Protein AF-A0A662BPJ7-F1 (afdb_monomer_lite)

pLDDT: mean 91.95, std 8.9, range [53.22, 98.38]

Radius of gyration: 15.85 Å; chains: 1; bounding box: 39×16×48 Å

Structure (mmCIF, N/CA/C/O backbone):
data_AF-A0A662BPJ7-F1
#
_entry.id   AF-A0A662BPJ7-F1
#
loop_
_atom_site.group_PDB
_atom_site.id
_atom_site.type_symbol
_atom_site.label_atom_id
_atom_site.label_alt_id
_atom_site.label_comp_id
_atom_site.label_asym_id
_atom_site.label_entity_id
_atom_site.label_seq_id
_atom_site.pdbx_PDB_ins_code
_atom_site.Cartn_x
_atom_site.Cartn_y
_atom_site.Cartn_z
_atom_site.occupancy
_atom_site.B_iso_or_equiv
_atom_site.auth_seq_id
_atom_site.auth_comp_id
_atom_site.auth_asym_id
_atom_site.auth_atom_id
_atom_site.pdbx_PDB_model_num
ATOM 1 N N . MET A 1 1 ? 20.393 7.631 -25.347 1.00 53.22 1 MET A N 1
ATOM 2 C CA . MET A 1 1 ? 18.931 7.469 -25.173 1.00 53.22 1 MET A CA 1
ATOM 3 C C . MET A 1 1 ? 18.498 6.282 -24.291 1.00 53.22 1 MET A C 1
ATOM 5 O O . MET A 1 1 ? 17.398 6.351 -23.773 1.00 53.22 1 MET A O 1
ATOM 9 N N . CYS A 1 2 ? 19.293 5.219 -24.054 1.00 58.56 2 CYS A N 1
ATOM 10 C CA . CYS A 1 2 ? 18.863 4.080 -23.200 1.00 58.56 2 CYS A CA 1
ATOM 11 C C . CYS A 1 2 ? 19.248 4.203 -21.702 1.00 58.56 2 CYS A C 1
ATOM 13 O O . CYS A 1 2 ? 18.699 3.495 -20.861 1.00 58.56 2 CYS A O 1
ATOM 15 N N . HIS A 1 3 ? 20.182 5.096 -21.353 1.00 60.97 3 HIS A N 1
ATOM 16 C CA . HIS A 1 3 ? 20.687 5.244 -19.980 1.00 60.97 3 HIS A CA 1
ATOM 17 C C . HIS A 1 3 ? 19.760 6.115 -19.113 1.00 60.97 3 HIS A C 1
ATOM 19 O O . HIS A 1 3 ? 19.411 5.731 -18.000 1.00 60.97 3 HIS A O 1
ATOM 25 N N . ASP A 1 4 ? 19.269 7.222 -19.676 1.00 69.69 4 ASP A N 1
ATOM 26 C CA . ASP A 1 4 ? 18.435 8.200 -18.964 1.00 69.69 4 ASP A CA 1
ATOM 27 C C . ASP A 1 4 ? 17.071 7.617 -18.562 1.00 69.69 4 ASP A C 1
ATOM 29 O O . ASP A 1 4 ? 16.584 7.852 -17.461 1.00 69.69 4 ASP A O 1
ATOM 33 N N . TYR A 1 5 ? 16.477 6.775 -19.415 1.00 71.62 5 TYR A N 1
ATOM 34 C CA . TYR A 1 5 ? 15.212 6.095 -19.117 1.00 71.62 5 TYR A CA 1
ATOM 35 C C . TYR A 1 5 ? 15.332 5.125 -17.932 1.00 71.62 5 TYR A C 1
ATOM 37 O O . TYR A 1 5 ? 14.493 5.134 -17.032 1.00 71.62 5 TYR A O 1
ATOM 45 N N . LYS A 1 6 ? 16.399 4.314 -17.895 1.00 73.81 6 LYS A N 1
ATOM 46 C CA . LYS A 1 6 ? 16.647 3.379 -16.787 1.00 73.81 6 LYS A CA 1
ATOM 47 C C . LYS A 1 6 ? 16.955 4.115 -15.484 1.00 73.81 6 LYS A C 1
ATOM 49 O O . LYS A 1 6 ? 16.466 3.702 -14.436 1.00 73.81 6 LYS A O 1
ATOM 54 N N . ALA A 1 7 ? 17.710 5.213 -15.556 1.00 79.31 7 ALA A N 1
ATOM 55 C CA . ALA A 1 7 ? 17.959 6.072 -14.404 1.00 79.31 7 ALA A CA 1
ATOM 56 C C . ALA A 1 7 ? 16.642 6.638 -13.843 1.00 79.31 7 ALA A C 1
ATOM 58 O O . ALA A 1 7 ? 16.385 6.506 -12.650 1.00 79.31 7 ALA A O 1
ATOM 59 N N . ASN A 1 8 ? 15.760 7.159 -14.703 1.00 85.06 8 ASN A N 1
ATOM 60 C CA . ASN A 1 8 ? 14.455 7.690 -14.295 1.00 85.06 8 ASN A CA 1
ATOM 61 C C . ASN A 1 8 ? 13.546 6.634 -13.645 1.00 85.06 8 ASN A C 1
ATOM 63 O O . ASN A 1 8 ? 12.900 6.932 -12.642 1.00 85.06 8 ASN A O 1
ATOM 67 N N . ILE A 1 9 ? 13.523 5.397 -14.160 1.00 89.44 9 ILE A N 1
ATOM 68 C CA . ILE A 1 9 ? 12.798 4.289 -13.512 1.00 89.44 9 ILE A CA 1
ATOM 69 C C . ILE A 1 9 ? 13.366 4.015 -12.118 1.00 89.44 9 ILE A C 1
ATOM 71 O O . ILE A 1 9 ? 12.605 3.909 -11.159 1.00 89.44 9 ILE A O 1
ATOM 75 N N . SER A 1 10 ? 14.694 3.925 -11.996 1.00 90.25 10 SER A N 1
ATOM 76 C CA . SER A 1 10 ? 15.347 3.670 -10.710 1.00 90.25 10 SER A CA 1
ATOM 77 C C . SER A 1 10 ? 14.997 4.751 -9.688 1.00 90.25 10 SER A C 1
ATOM 79 O O . SER A 1 10 ? 14.573 4.423 -8.582 1.00 90.25 10 SER A O 1
ATOM 81 N N . TYR A 1 11 ? 15.084 6.028 -10.073 1.00 93.19 11 TYR A N 1
ATOM 82 C CA . TYR A 1 11 ? 14.709 7.146 -9.206 1.00 93.19 11 TYR A CA 1
ATOM 83 C C . TYR A 1 11 ? 13.239 7.087 -8.789 1.00 93.19 11 TYR A C 1
ATOM 85 O O . TYR A 1 11 ? 12.931 7.270 -7.613 1.00 93.19 11 TYR A O 1
ATOM 93 N N . ALA A 1 12 ? 12.323 6.786 -9.713 1.00 93.06 12 ALA A N 1
ATOM 94 C CA . ALA A 1 12 ? 10.901 6.691 -9.392 1.00 93.06 12 ALA A CA 1
ATOM 95 C C . ALA A 1 12 ? 10.613 5.584 -8.362 1.00 93.06 12 ALA A C 1
ATOM 97 O O . ALA A 1 12 ? 9.871 5.802 -7.403 1.00 93.06 12 ALA A O 1
ATOM 98 N N . ILE A 1 13 ? 11.250 4.419 -8.513 1.00 95.00 13 ILE A N 1
ATOM 99 C CA . ILE A 1 13 ? 11.138 3.317 -7.552 1.00 95.00 13 ILE A CA 1
ATOM 100 C C . ILE A 1 13 ? 11.758 3.690 -6.199 1.00 95.00 13 ILE A C 1
ATOM 102 O O . ILE A 1 13 ? 11.182 3.374 -5.158 1.00 95.00 13 ILE A O 1
ATOM 106 N N . GLU A 1 14 ? 12.906 4.369 -6.175 1.00 95.75 14 GLU A N 1
ATOM 107 C CA . GLU A 1 14 ? 13.513 4.830 -4.921 1.00 95.75 14 GLU A CA 1
ATOM 108 C C . GLU A 1 14 ? 12.632 5.841 -4.187 1.00 95.75 14 GLU A C 1
ATOM 110 O O . GLU A 1 14 ? 12.418 5.700 -2.982 1.00 95.75 14 GLU A O 1
ATOM 115 N N . HIS A 1 15 ? 12.049 6.806 -4.898 1.00 95.12 15 HIS A N 1
ATOM 116 C CA . HIS A 1 15 ? 11.107 7.751 -4.307 1.00 95.12 15 HIS A CA 1
ATOM 117 C C . HIS A 1 15 ? 9.851 7.056 -3.776 1.00 95.12 15 HIS A C 1
ATOM 119 O O . HIS A 1 15 ? 9.408 7.382 -2.675 1.00 95.12 15 HIS A O 1
ATOM 125 N N . LEU A 1 16 ? 9.320 6.052 -4.483 1.00 95.31 16 LEU A N 1
ATOM 126 C CA . LEU A 1 16 ? 8.199 5.252 -3.985 1.00 95.31 16 LEU A CA 1
ATOM 127 C C . LEU A 1 16 ? 8.569 4.495 -2.699 1.00 95.31 16 LEU A C 1
ATOM 129 O O . LEU A 1 16 ? 7.783 4.469 -1.756 1.00 95.31 16 LEU A O 1
ATOM 133 N N . LYS A 1 17 ? 9.784 3.939 -2.613 1.00 96.31 17 LYS A N 1
ATOM 134 C CA . LYS A 1 17 ? 10.302 3.286 -1.394 1.00 96.31 17 LYS A CA 1
ATOM 135 C C . LYS A 1 17 ? 10.534 4.260 -0.241 1.00 96.31 17 LYS A C 1
ATOM 137 O O . LYS A 1 17 ? 10.453 3.874 0.920 1.00 96.31 17 LYS A O 1
ATOM 142 N N . MET A 1 18 ? 10.879 5.515 -0.522 1.00 96.19 18 MET A N 1
ATOM 143 C CA . MET A 1 18 ? 10.954 6.548 0.516 1.00 96.19 18 MET A CA 1
ATOM 144 C C . MET A 1 18 ? 9.555 6.945 0.986 1.00 96.19 18 MET A C 1
ATOM 146 O O . MET A 1 18 ? 9.327 7.088 2.187 1.00 96.19 18 MET A O 1
ATOM 150 N N . PHE A 1 19 ? 8.610 7.064 0.053 1.00 94.25 19 PHE A N 1
ATOM 151 C CA . PHE A 1 19 ? 7.211 7.340 0.347 1.00 94.25 19 PHE A CA 1
ATOM 152 C C . PHE A 1 19 ? 6.567 6.218 1.174 1.00 94.25 19 PHE A C 1
ATOM 154 O O . PHE A 1 19 ? 5.858 6.510 2.133 1.00 94.25 19 PHE A O 1
ATOM 161 N N . SER A 1 20 ? 6.884 4.946 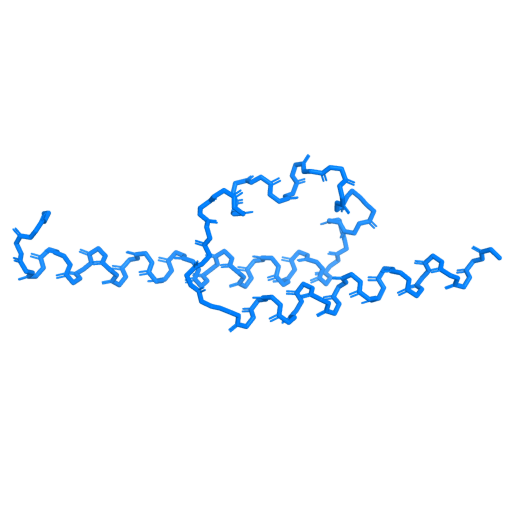0.904 1.00 95.12 20 SER A N 1
ATOM 162 C CA . SER A 1 20 ? 6.356 3.809 1.674 1.00 95.12 20 SER A CA 1
ATOM 163 C C . SER A 1 20 ? 6.772 3.797 3.146 1.00 95.12 20 SER A C 1
ATOM 165 O O . SER A 1 20 ? 6.177 3.090 3.950 1.00 95.12 20 SER A O 1
ATOM 167 N N . LYS A 1 21 ? 7.761 4.602 3.541 1.00 94.31 21 LYS A N 1
ATOM 168 C CA . LYS A 1 21 ? 8.148 4.757 4.950 1.00 94.31 21 LYS A CA 1
ATOM 169 C C . LYS A 1 21 ? 7.284 5.766 5.705 1.00 94.31 21 LYS A C 1
ATOM 171 O O . LYS A 1 21 ? 7.333 5.775 6.930 1.00 94.31 21 LYS A O 1
ATOM 176 N N . GLN A 1 22 ? 6.521 6.603 5.001 1.00 91.44 22 GLN A N 1
ATOM 177 C CA . GLN A 1 22 ? 5.605 7.568 5.612 1.00 91.44 22 GLN A CA 1
ATOM 178 C C . GLN A 1 22 ? 4.415 6.864 6.278 1.00 91.44 22 GLN A C 1
ATOM 180 O O . GLN A 1 22 ? 4.206 5.664 6.111 1.00 91.44 22 GLN A O 1
ATOM 185 N N . ASP A 1 23 ? 3.629 7.627 7.027 1.00 85.88 23 ASP A N 1
ATOM 186 C CA . ASP A 1 23 ? 2.375 7.204 7.648 1.00 85.88 23 ASP A CA 1
ATOM 187 C C . ASP A 1 23 ? 1.218 8.076 7.157 1.00 85.88 23 ASP A C 1
ATOM 189 O O . ASP A 1 23 ? 1.434 9.098 6.506 1.00 85.88 23 ASP A O 1
ATOM 193 N N . ASN A 1 24 ? -0.015 7.689 7.498 1.00 86.88 24 ASN A N 1
ATOM 194 C CA . ASN A 1 24 ? -1.229 8.463 7.210 1.00 86.88 24 ASN A CA 1
ATOM 195 C C . ASN A 1 24 ? -1.417 8.791 5.720 1.00 86.88 24 ASN A C 1
ATOM 197 O O . ASN A 1 24 ? -1.700 9.932 5.348 1.00 86.88 24 ASN A O 1
ATOM 201 N N . TYR A 1 25 ? -1.269 7.788 4.854 1.00 90.75 25 TYR A N 1
ATOM 202 C CA . TYR A 1 25 ? -1.522 7.967 3.428 1.00 90.75 25 TYR A CA 1
ATOM 203 C C . TYR A 1 25 ? -2.952 8.448 3.177 1.00 90.75 25 TYR A C 1
ATOM 205 O O . TYR A 1 25 ? -3.911 7.979 3.797 1.00 90.75 25 TYR A O 1
ATOM 213 N N . HIS A 1 26 ? -3.114 9.347 2.211 1.00 91.94 26 HIS A N 1
ATOM 214 C CA . HIS A 1 26 ? -4.440 9.688 1.722 1.00 91.94 26 HIS A CA 1
ATOM 215 C C . HIS A 1 26 ? -5.075 8.467 1.050 1.00 91.94 26 HIS A 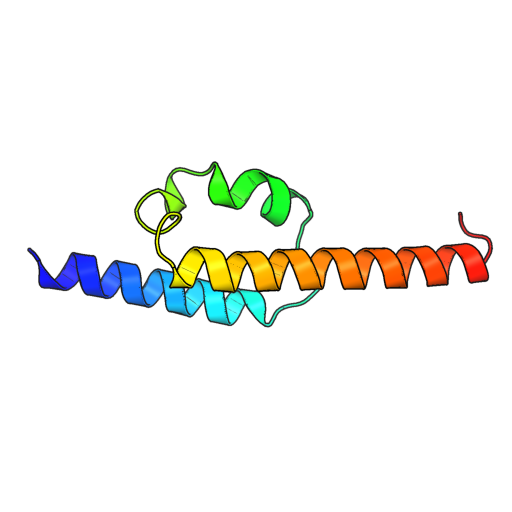C 1
ATOM 217 O O . HIS A 1 26 ? -4.437 7.803 0.234 1.00 91.94 26 HIS A O 1
ATOM 223 N N . TYR A 1 27 ? -6.353 8.207 1.332 1.00 93.69 27 TYR A N 1
ATOM 224 C CA . TYR A 1 27 ? -7.088 7.084 0.735 1.00 93.69 27 TYR A CA 1
ATOM 225 C C 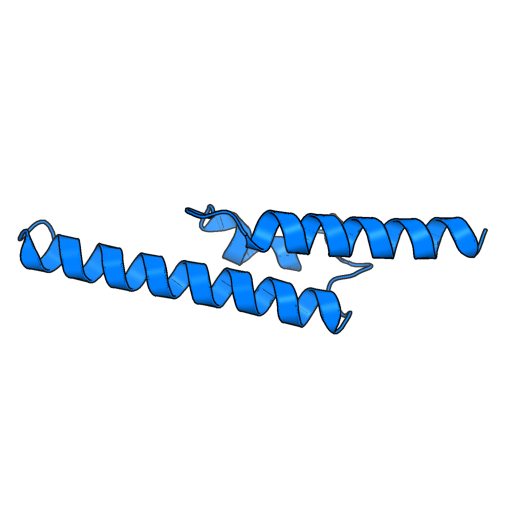. TYR A 1 27 ? -7.064 7.110 -0.803 1.00 93.69 27 TYR A C 1
ATOM 227 O O . TYR A 1 27 ? -6.945 6.077 -1.456 1.00 93.69 27 TYR A O 1
ATOM 235 N N . TRP A 1 28 ? -7.070 8.308 -1.390 1.00 94.62 28 TRP A N 1
ATOM 236 C CA . TRP A 1 28 ? -6.936 8.506 -2.832 1.00 94.62 28 TRP A CA 1
ATOM 237 C C . TRP A 1 28 ? -5.626 7.962 -3.413 1.00 94.62 28 TRP A C 1
ATOM 239 O O . TRP A 1 28 ? -5.616 7.547 -4.565 1.00 94.62 28 TRP A O 1
ATOM 249 N N . THR A 1 29 ? -4.539 7.916 -2.636 1.00 93.00 29 THR A N 1
ATOM 250 C CA . THR A 1 29 ? -3.278 7.298 -3.068 1.00 93.00 29 THR A CA 1
ATOM 251 C C . THR A 1 29 ? -3.455 5.798 -3.276 1.00 93.00 29 THR A C 1
ATOM 253 O O . THR A 1 29 ? -3.004 5.268 -4.284 1.00 93.00 29 THR A O 1
ATOM 256 N N . ILE A 1 30 ? -4.155 5.127 -2.359 1.00 94.88 30 ILE A N 1
ATOM 257 C CA . ILE A 1 30 ? -4.444 3.691 -2.461 1.00 94.88 30 ILE A CA 1
ATOM 258 C C . ILE A 1 30 ? -5.342 3.413 -3.665 1.00 94.88 30 ILE A C 1
ATOM 260 O O . ILE A 1 30 ? -5.087 2.497 -4.436 1.00 94.88 30 ILE A O 1
ATOM 264 N N . LEU A 1 31 ? -6.364 4.246 -3.868 1.00 95.31 31 LEU A N 1
ATOM 265 C CA . LEU A 1 31 ? -7.298 4.051 -4.968 1.00 95.31 31 LEU A CA 1
ATOM 266 C C . LEU A 1 31 ? -6.677 4.352 -6.329 1.00 95.31 31 LEU A C 1
ATOM 268 O O . LEU A 1 31 ? -6.818 3.551 -7.243 1.00 95.31 31 LEU A O 1
ATOM 272 N N . PHE A 1 32 ? -6.026 5.505 -6.490 1.00 94.94 32 PHE A N 1
ATOM 273 C CA . PHE A 1 32 ? -5.773 6.076 -7.814 1.00 94.94 32 PHE A CA 1
ATOM 274 C C . PHE A 1 32 ? -4.330 6.010 -8.291 1.00 94.94 32 PHE A C 1
ATOM 276 O O . PHE A 1 32 ? -4.103 6.231 -9.482 1.00 94.94 32 PHE A O 1
ATOM 283 N N . LEU A 1 33 ? -3.353 5.703 -7.430 1.00 93.25 33 LEU A N 1
ATOM 284 C CA . LEU A 1 33 ? -1.946 5.780 -7.832 1.00 93.25 33 LEU A CA 1
ATOM 285 C C . LEU A 1 33 ? -1.648 4.894 -9.050 1.00 93.25 33 LEU A C 1
ATOM 287 O O . LEU A 1 33 ? -0.994 5.355 -9.977 1.00 93.25 33 LEU A O 1
ATOM 291 N N . THR A 1 34 ? -2.179 3.669 -9.092 1.00 93.81 34 THR A N 1
ATOM 292 C CA . THR A 1 34 ? -1.950 2.696 -10.181 1.00 93.81 34 THR A CA 1
ATOM 293 C C . THR A 1 34 ? -2.754 2.971 -11.456 1.00 93.81 34 THR A C 1
ATOM 295 O O . THR A 1 34 ? -2.459 2.392 -12.506 1.00 93.81 34 THR A O 1
ATOM 298 N N . MET A 1 35 ? -3.750 3.860 -11.382 1.00 94.06 35 MET A N 1
ATOM 299 C CA . MET A 1 35 ? -4.557 4.306 -12.524 1.00 94.06 35 MET A CA 1
ATOM 300 C C . MET A 1 35 ? -3.968 5.539 -13.218 1.00 94.06 35 MET A C 1
ATOM 302 O O . MET A 1 35 ? -4.370 5.866 -14.333 1.00 94.06 35 MET A O 1
ATOM 306 N N . GLY A 1 36 ? -3.048 6.248 -12.560 1.00 89.62 36 GLY A N 1
ATOM 307 C CA . GLY A 1 36 ? -2.462 7.472 -13.089 1.00 89.62 36 GLY A CA 1
ATOM 308 C C . GLY A 1 36 ? -1.405 7.205 -14.170 1.00 89.62 36 GLY A C 1
ATOM 309 O O . GLY A 1 36 ? -0.553 6.334 -13.984 1.00 89.62 36 GLY A O 1
ATOM 310 N N . PRO A 1 37 ? -1.350 8.022 -15.242 1.00 91.50 37 PRO A N 1
ATOM 311 C CA . PRO A 1 37 ? -0.356 7.859 -16.308 1.00 91.50 37 PRO A CA 1
ATOM 312 C C . PRO A 1 37 ? 1.090 8.050 -15.823 1.00 91.50 37 PRO A C 1
ATOM 314 O O . PRO A 1 37 ? 2.036 7.606 -16.466 1.00 91.50 37 PRO A O 1
ATOM 317 N N . MET A 1 38 ? 1.277 8.689 -14.663 1.00 88.00 38 MET A N 1
ATOM 318 C CA . MET A 1 38 ? 2.584 8.922 -14.044 1.00 88.00 38 MET A CA 1
ATOM 319 C C . MET A 1 38 ? 3.341 7.628 -13.718 1.00 88.00 38 MET A C 1
ATOM 321 O O . MET A 1 38 ? 4.569 7.644 -13.692 1.00 88.00 38 MET A O 1
ATOM 325 N N . VAL A 1 39 ? 2.631 6.525 -13.457 1.00 91.94 39 VAL A N 1
ATOM 326 C CA . VAL A 1 39 ? 3.253 5.249 -13.079 1.00 91.94 39 VAL A CA 1
ATOM 327 C C . VAL A 1 39 ? 3.167 4.192 -14.175 1.00 91.94 39 VAL A C 1
ATOM 329 O O . VAL A 1 39 ? 3.630 3.079 -13.960 1.00 91.94 39 VAL A O 1
ATOM 332 N N . ASP A 1 40 ? 2.614 4.491 -15.352 1.00 92.94 40 ASP A N 1
ATOM 333 C CA . ASP A 1 40 ? 2.389 3.490 -16.409 1.00 92.94 40 ASP A CA 1
ATOM 334 C C . ASP A 1 40 ? 3.668 2.765 -16.844 1.00 92.94 40 ASP A C 1
ATOM 336 O O . ASP A 1 40 ? 3.640 1.580 -17.165 1.00 92.94 40 ASP A O 1
ATOM 340 N N . ASN A 1 41 ? 4.807 3.454 -16.800 1.00 91.25 41 ASN A N 1
ATOM 341 C CA . ASN A 1 41 ? 6.112 2.901 -17.148 1.00 91.25 41 ASN A CA 1
ATOM 342 C C . ASN A 1 41 ? 6.775 2.077 -16.026 1.00 91.25 41 ASN A C 1
ATOM 344 O O . ASN A 1 41 ? 7.801 1.445 -16.280 1.00 91.25 41 ASN A O 1
ATOM 348 N N . ILE A 1 42 ? 6.229 2.092 -14.803 1.00 94.25 42 ILE A N 1
ATOM 349 C CA . ILE A 1 42 ? 6.808 1.416 -13.630 1.00 94.25 42 ILE A CA 1
ATOM 350 C C . ILE A 1 42 ? 5.834 0.498 -12.885 1.00 94.25 42 ILE A C 1
ATOM 352 O O . ILE A 1 42 ? 6.293 -0.388 -12.171 1.00 94.25 42 ILE A O 1
AT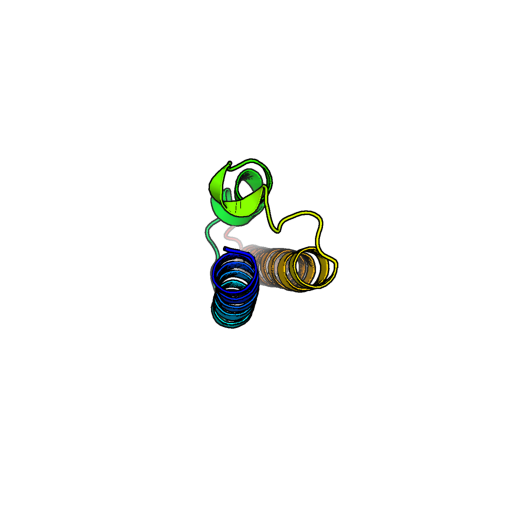OM 356 N N . LYS A 1 43 ? 4.514 0.657 -13.045 1.00 94.62 43 LYS A N 1
ATOM 357 C CA . LYS A 1 43 ? 3.490 -0.035 -12.241 1.00 94.62 43 LYS A CA 1
ATOM 358 C C . LYS A 1 43 ? 3.523 -1.550 -12.378 1.00 94.62 43 LYS A C 1
ATOM 360 O O . LYS A 1 43 ? 3.137 -2.271 -11.461 1.00 94.62 43 LYS A O 1
ATOM 365 N N . ASP A 1 44 ? 4.005 -2.031 -13.521 1.00 94.75 44 ASP A N 1
ATOM 366 C CA . ASP A 1 44 ? 4.127 -3.456 -13.792 1.00 94.75 44 ASP A CA 1
ATOM 367 C C . ASP A 1 44 ? 5.426 -4.084 -13.292 1.00 94.75 44 ASP A C 1
ATOM 369 O O . ASP A 1 44 ? 5.518 -5.315 -13.251 1.00 94.75 44 ASP A O 1
ATOM 373 N N . LEU A 1 45 ? 6.386 -3.266 -12.847 1.00 96.06 45 LEU A N 1
ATOM 374 C CA . LEU A 1 45 ? 7.656 -3.739 -12.313 1.00 96.06 45 LEU A CA 1
ATOM 375 C C . LEU A 1 45 ? 7.456 -4.459 -10.971 1.00 96.06 45 LEU A C 1
ATOM 377 O O . LEU A 1 45 ? 6.692 -3.984 -10.121 1.00 96.06 45 LEU A O 1
ATOM 381 N N . PRO A 1 46 ? 8.177 -5.570 -10.726 1.00 96.69 46 PRO A N 1
ATOM 382 C CA . PRO A 1 46 ? 8.112 -6.278 -9.453 1.00 96.69 46 PRO A CA 1
ATOM 383 C C . PRO A 1 46 ? 8.447 -5.388 -8.253 1.00 96.69 46 PRO A C 1
ATOM 385 O O . PRO A 1 46 ? 7.795 -5.511 -7.215 1.00 96.69 46 PRO A O 1
ATOM 388 N N . GLU A 1 47 ? 9.418 -4.469 -8.376 1.00 96.00 47 GLU A N 1
ATOM 389 C CA . GLU A 1 47 ? 9.751 -3.565 -7.272 1.00 96.00 47 GLU A CA 1
ATOM 390 C C . GLU A 1 47 ? 8.606 -2.608 -6.945 1.00 96.00 47 GLU A C 1
ATOM 392 O O . GLU A 1 47 ? 8.324 -2.397 -5.768 1.00 96.00 47 GLU A O 1
ATOM 397 N N . PHE A 1 48 ? 7.925 -2.070 -7.963 1.00 96.75 48 PHE A N 1
ATOM 398 C CA . PHE A 1 48 ? 6.764 -1.209 -7.756 1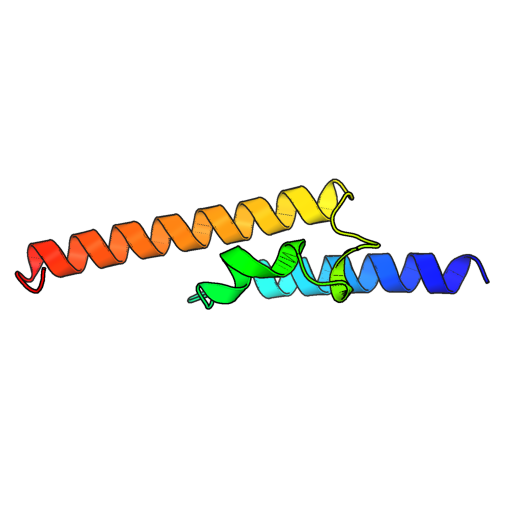.00 96.75 48 PHE A CA 1
ATOM 399 C C . PHE A 1 48 ? 5.653 -1.975 -7.046 1.00 96.75 48 PHE A C 1
ATOM 401 O O . PHE A 1 48 ? 5.174 -1.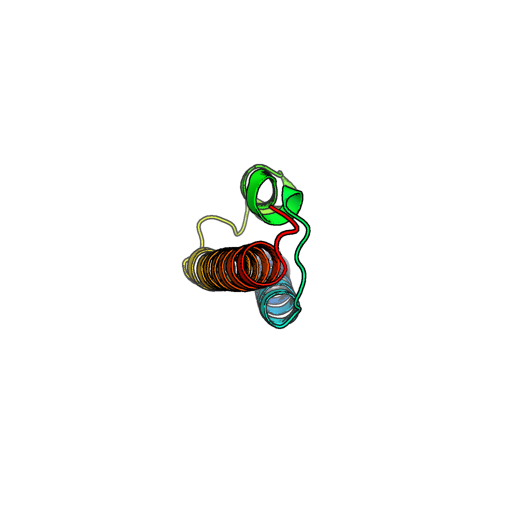529 -6.008 1.00 96.75 48 PHE A O 1
ATOM 408 N N . LYS A 1 49 ? 5.275 -3.146 -7.577 1.00 97.38 49 LYS A N 1
ATOM 409 C CA . LYS A 1 49 ? 4.189 -3.971 -7.025 1.00 97.38 49 LYS A CA 1
ATOM 410 C C . LYS A 1 49 ? 4.453 -4.333 -5.570 1.00 97.38 49 LYS A C 1
ATOM 412 O O . LYS A 1 49 ? 3.557 -4.215 -4.744 1.00 97.38 49 LYS A O 1
ATOM 417 N N . LYS A 1 50 ? 5.695 -4.706 -5.248 1.00 97.62 50 LYS A N 1
ATOM 418 C CA . LYS A 1 50 ? 6.104 -4.995 -3.873 1.00 97.62 50 LYS A CA 1
ATOM 419 C C . LYS A 1 50 ? 5.963 -3.767 -2.972 1.00 97.62 50 LYS A C 1
ATOM 421 O O . LYS A 1 50 ? 5.301 -3.841 -1.949 1.00 97.62 50 LYS A O 1
ATOM 426 N N . THR A 1 51 ? 6.555 -2.636 -3.357 1.00 97.00 51 THR A N 1
ATOM 427 C CA . THR A 1 51 ? 6.517 -1.422 -2.530 1.00 97.00 51 THR A CA 1
ATOM 428 C C . THR A 1 51 ? 5.101 -0.862 -2.380 1.00 97.00 51 THR A C 1
ATOM 430 O O . THR A 1 51 ? 4.759 -0.359 -1.315 1.00 97.00 51 THR A O 1
ATOM 433 N N . PHE A 1 52 ? 4.260 -0.965 -3.409 1.00 96.75 52 PHE A N 1
ATOM 434 C CA . PHE A 1 52 ? 2.866 -0.539 -3.326 1.00 96.75 52 PHE A CA 1
ATOM 435 C C . PHE A 1 52 ? 2.031 -1.464 -2.433 1.00 96.75 52 PHE A C 1
ATOM 437 O O . PHE A 1 52 ? 1.262 -0.966 -1.619 1.00 96.75 52 PHE A O 1
ATOM 444 N N . ALA A 1 53 ? 2.245 -2.783 -2.489 1.00 96.31 53 ALA A N 1
ATOM 445 C CA . ALA A 1 53 ? 1.609 -3.718 -1.560 1.00 96.31 53 ALA A CA 1
ATOM 446 C C . ALA A 1 53 ? 1.981 -3.425 -0.094 1.00 96.31 53 ALA A C 1
ATOM 448 O O . ALA A 1 53 ? 1.115 -3.482 0.776 1.00 96.31 53 ALA A O 1
ATOM 449 N N . ASP A 1 54 ? 3.236 -3.046 0.181 1.00 96.06 54 ASP A N 1
ATOM 450 C CA . ASP A 1 54 ? 3.663 -2.632 1.526 1.00 96.06 54 ASP A CA 1
ATOM 451 C C . ASP A 1 54 ? 2.908 -1.366 1.996 1.00 96.06 54 ASP A C 1
ATOM 453 O O . ASP A 1 54 ? 2.494 -1.278 3.153 1.00 96.06 54 ASP A O 1
ATOM 457 N N . ILE A 1 55 ? 2.681 -0.400 1.093 1.00 96.50 55 ILE A N 1
ATOM 458 C CA . ILE A 1 55 ? 1.888 0.816 1.360 1.00 96.50 55 ILE A CA 1
ATOM 459 C C . ILE A 1 55 ? 0.428 0.461 1.667 1.00 96.50 55 ILE A C 1
ATOM 461 O O . ILE A 1 55 ? -0.130 0.959 2.647 1.00 96.50 55 ILE A O 1
ATOM 465 N N . GLU A 1 56 ? -0.193 -0.390 0.846 1.00 96.12 56 GLU A N 1
ATOM 466 C CA . GLU A 1 56 ? -1.580 -0.830 1.038 1.00 96.12 56 GLU A CA 1
ATOM 467 C C . GLU A 1 56 ? -1.760 -1.574 2.362 1.00 96.12 56 GLU A C 1
ATOM 469 O O . GLU A 1 56 ? -2.692 -1.278 3.111 1.00 96.12 56 GLU A O 1
ATOM 474 N N . ALA A 1 57 ? -0.850 -2.497 2.683 1.00 95.94 57 ALA A N 1
ATOM 475 C CA . ALA A 1 57 ? -0.882 -3.242 3.935 1.00 95.94 57 ALA A CA 1
ATOM 476 C C . ALA A 1 57 ? -0.805 -2.300 5.143 1.00 95.94 57 ALA A C 1
ATOM 478 O O . ALA A 1 57 ? -1.654 -2.368 6.033 1.00 95.94 57 ALA A O 1
ATOM 479 N N . LYS A 1 58 ? 0.150 -1.360 5.135 1.00 95.25 58 LYS A N 1
ATOM 480 C CA . LYS A 1 58 ? 0.316 -0.377 6.214 1.00 95.25 58 LYS A CA 1
ATOM 481 C C . LYS A 1 58 ? -0.900 0.547 6.349 1.00 95.25 58 LYS A C 1
ATOM 483 O O . LYS A 1 58 ? -1.303 0.886 7.460 1.00 95.25 58 LYS A O 1
ATOM 488 N N . PHE A 1 59 ? -1.515 0.948 5.232 1.00 95.88 59 PHE A N 1
ATOM 489 C CA . PHE A 1 59 ? -2.748 1.739 5.248 1.00 95.88 59 PHE A CA 1
ATOM 490 C C . PHE A 1 59 ? -3.887 1.000 5.962 1.00 95.88 59 PHE A C 1
ATOM 492 O O . PHE A 1 59 ? -4.520 1.571 6.852 1.00 95.88 59 PHE A O 1
ATOM 499 N N . TRP A 1 60 ? -4.140 -0.257 5.586 1.00 95.12 60 TRP A N 1
ATOM 500 C CA . TRP A 1 60 ? -5.233 -1.042 6.160 1.00 95.12 60 TRP A CA 1
ATOM 501 C C . TRP A 1 60 ? -4.986 -1.418 7.619 1.00 95.12 60 TRP A C 1
ATOM 503 O O . TRP A 1 60 ? -5.911 -1.327 8.422 1.00 95.12 60 TRP A O 1
ATOM 513 N N . GLU A 1 61 ? -3.745 -1.732 7.990 1.00 95.56 61 GLU A N 1
ATOM 514 C CA . GLU A 1 61 ? -3.375 -1.963 9.387 1.00 95.56 61 GLU A CA 1
ATOM 515 C C . GLU A 1 61 ? -3.667 -0.727 10.253 1.00 95.56 61 GLU A C 1
ATOM 517 O O . GLU A 1 61 ? -4.362 -0.822 11.267 1.00 95.56 61 GLU A O 1
ATOM 522 N N . ASN A 1 62 ? -3.222 0.456 9.819 1.00 93.94 62 ASN A N 1
ATOM 523 C CA . ASN A 1 62 ? -3.493 1.707 10.528 1.00 93.94 62 ASN A CA 1
ATOM 524 C C . ASN A 1 62 ? -5.001 2.013 10.591 1.00 93.94 62 ASN A C 1
ATOM 526 O O . ASN A 1 62 ? -5.499 2.497 11.611 1.00 93.94 62 ASN A O 1
ATOM 530 N N . HIS A 1 63 ? -5.743 1.721 9.518 1.00 94.50 63 HIS A N 1
ATOM 531 C CA . HIS A 1 63 ? -7.195 1.891 9.479 1.00 94.50 63 HIS A CA 1
ATOM 532 C C . HIS A 1 63 ? -7.907 0.997 10.506 1.00 94.50 63 HIS A C 1
ATOM 534 O O . HIS A 1 63 ? -8.779 1.475 11.235 1.00 94.50 63 HIS A O 1
ATOM 540 N N . ASP A 1 64 ? -7.520 -0.275 10.607 1.00 95.94 64 ASP A N 1
ATOM 541 C CA . ASP A 1 64 ? -8.110 -1.228 11.549 1.00 95.94 64 ASP A CA 1
ATOM 542 C C . ASP A 1 64 ? -7.763 -0.898 13.006 1.00 95.94 64 ASP A C 1
ATOM 544 O O . ASP A 1 64 ? -8.630 -0.978 13.886 1.00 95.94 64 ASP A O 1
ATOM 548 N N . GLN A 1 65 ? -6.534 -0.446 13.269 1.00 96.12 65 GLN A N 1
ATOM 549 C CA . GLN A 1 65 ? -6.130 0.055 14.585 1.00 96.12 65 GLN A CA 1
ATOM 550 C C . GLN A 1 65 ? -6.952 1.286 14.991 1.00 96.12 65 GLN A C 1
ATOM 552 O O . GLN A 1 65 ? -7.492 1.337 16.101 1.00 96.12 65 GLN A O 1
ATOM 557 N N . LEU A 1 66 ? -7.121 2.257 14.083 1.00 95.19 66 LEU A N 1
ATOM 558 C CA . LEU A 1 66 ? -7.946 3.441 14.330 1.00 95.19 66 LEU A CA 1
ATOM 559 C C . LEU A 1 66 ? -9.404 3.055 14.591 1.00 95.19 66 LEU A C 1
ATOM 561 O O . LEU A 1 66 ? -9.998 3.517 15.563 1.00 95.19 66 LEU A O 1
ATOM 565 N N . LYS A 1 67 ? -9.977 2.176 13.765 1.00 97.06 67 LYS A N 1
ATOM 566 C CA . LYS A 1 67 ? -11.347 1.676 13.928 1.00 97.06 67 LYS A CA 1
ATOM 567 C C . LYS A 1 67 ? -11.543 1.000 15.283 1.00 97.06 67 LYS A C 1
ATOM 569 O O . LYS A 1 67 ? -12.559 1.229 15.934 1.00 97.06 67 LYS A O 1
ATOM 574 N N . THR A 1 68 ? -10.578 0.194 15.717 1.00 98.19 68 THR A N 1
ATOM 575 C CA . THR A 1 68 ? -10.603 -0.458 17.033 1.00 98.19 68 THR A CA 1
ATOM 576 C C . THR A 1 68 ? -10.581 0.582 18.150 1.00 98.19 68 THR A C 1
ATOM 578 O O . THR A 1 68 ? -11.466 0.572 19.003 1.00 98.19 68 THR A O 1
ATOM 581 N N . SER A 1 69 ? -9.670 1.559 18.079 1.00 98.06 69 SER A N 1
ATOM 582 C CA . SER A 1 69 ? -9.594 2.645 19.064 1.00 98.06 69 SER A CA 1
ATOM 583 C C . SER A 1 69 ? -10.880 3.478 19.131 1.00 98.06 69 SER A C 1
ATOM 585 O O . SER A 1 69 ? -11.301 3.882 20.213 1.00 98.06 69 SER A O 1
ATOM 587 N N . LEU A 1 70 ? -11.527 3.740 17.991 1.00 98.31 70 LEU A N 1
ATOM 588 C CA . LEU A 1 70 ? -12.788 4.482 17.949 1.00 98.31 70 LEU A CA 1
ATOM 589 C C . LEU A 1 70 ? -13.939 3.694 18.590 1.00 98.31 70 LEU A C 1
ATOM 591 O O . LEU A 1 70 ? -14.709 4.287 19.344 1.00 98.31 70 LEU A O 1
ATOM 595 N N . LYS A 1 71 ? -14.021 2.375 18.363 1.00 98.38 71 LYS A N 1
ATOM 596 C CA . LYS A 1 71 ? -15.017 1.502 19.011 1.00 98.38 71 LYS A CA 1
ATOM 597 C C . LYS A 1 71 ? -14.840 1.448 20.525 1.00 98.38 71 LYS A C 1
ATOM 599 O O . LYS A 1 71 ? -15.809 1.592 21.261 1.00 98.38 71 LYS A O 1
ATOM 604 N N . GLU A 1 72 ? -13.606 1.281 21.001 1.00 98.38 72 GLU A N 1
ATOM 605 C CA . GLU A 1 72 ? -13.294 1.267 22.440 1.00 98.38 72 GLU A CA 1
ATOM 606 C C . GLU A 1 72 ? -13.666 2.586 23.127 1.00 98.38 72 GLU A C 1
ATOM 608 O O . GLU A 1 72 ? -14.070 2.599 24.288 1.00 98.38 72 GLU A O 1
ATOM 613 N N . LYS A 1 73 ? -13.572 3.700 22.394 1.00 98.31 73 LYS A N 1
ATOM 614 C CA . LYS A 1 73 ? -13.972 5.035 22.857 1.00 98.31 73 LYS A CA 1
ATOM 615 C C . LYS A 1 73 ? -15.466 5.330 22.682 1.00 98.31 73 LYS A C 1
ATOM 617 O O . LYS A 1 73 ? -15.899 6.408 23.081 1.00 98.31 73 LYS A O 1
ATOM 622 N N . GLY A 1 74 ? -16.242 4.428 22.076 1.00 97.88 74 GLY A N 1
ATOM 623 C CA . GLY A 1 74 ? -17.660 4.645 21.772 1.00 97.88 74 GLY A CA 1
ATOM 624 C C . GLY A 1 74 ? -17.916 5.764 20.755 1.00 97.88 74 GLY A C 1
ATOM 625 O O . GLY A 1 74 ? -18.950 6.423 20.817 1.00 97.88 74 GLY A O 1
ATOM 626 N N . LEU A 1 75 ? -16.960 6.021 19.857 1.00 97.88 75 LEU A N 1
ATOM 627 C CA . LEU A 1 75 ? -17.060 7.055 18.819 1.00 97.88 75 LEU A CA 1
ATOM 628 C C . LEU A 1 75 ? -17.651 6.529 17.502 1.00 97.88 75 LEU A C 1
ATOM 630 O O . LEU A 1 75 ? -18.052 7.339 16.666 1.00 97.88 75 LEU A O 1
ATOM 634 N N . ILE A 1 76 ? -17.695 5.201 17.331 1.00 94.12 76 ILE A N 1
ATOM 635 C CA . ILE A 1 76 ? -18.373 4.453 16.257 1.00 94.12 76 ILE A CA 1
ATOM 636 C C . ILE A 1 76 ? -18.886 3.108 16.775 1.00 94.12 76 ILE A C 1
ATOM 638 O O . ILE A 1 76 ? -18.358 2.638 17.810 1.00 94.12 76 ILE A O 1
#

Sequence (76 aa):
MCHDYKANISYAIEHLKMFSKQDNYHYWTILFLTMGPMVDNIKDLPEFKKTFADIEAKFWENHDQLKTSLKEKGLI

Foldseek 3Di:
DVPVVVVVLVVVLVVLLVVLVDDDDDPCCLVPVLVDPVCPVPCPPPSNVVSSVSSVVRHVVVVVVVVVVCVVVVVD

Secondary structure (DSSP, 8-state):
-HHHHHHHHHHHHHHHHHHTT-SS--HHHHHHGGGSGGGTTTTTSHHHHHHHHHHHHHHHHHHHHHHHHHHHTT--